Protein AF-V9IH17-F1 (afdb_monomer)

Secondary structure (DSSP, 8-state):
------------TTS--S-----HHHHHHS-HHHHHHHHHHTT--HHHHHHHHHHHHHHHHHHHHHHHHHHHHHHHHHHHHHHHHHHHHHHHHHHHHHHHHHHHHHH--

Sequence (109 aa):
MSMDGKRSIKMDPLSPGPCLDISDDELVTISVRDLNRQLKLRGLSREEIVRMKQRRRTLKNRGYAASCRIKRIEQKDELESEKTQEYRDMEAMQEDNNHMREEIESLAF

Foldseek 3Di:
DDDDDDDDDPDDPPDPPDDPPQDLVNLQPDDPVVLVVVCVVVVHDPVVSVVSVVSNVVSVVVVVVVVVVVVVVVVVVVVVVVVVVVVVVVVVVVVVVVVVVVVVVVVVD

Solvent-accessible surface area (backbone atoms only — not comparable to full-atom values): 6590 Å² total; per-residue (Å²): 142,86,83,82,82,83,77,81,80,81,76,60,98,81,57,85,62,84,86,68,93,66,50,74,69,53,53,60,67,53,52,73,68,56,49,54,50,52,47,54,75,70,66,55,52,74,67,55,52,51,51,52,52,49,53,31,50,54,53,46,50,52,51,50,54,51,52,53,52,49,53,52,49,52,54,50,52,51,53,52,50,51,53,53,49,53,53,52,53,50,52,51,52,51,51,53,50,50,52,54,49,54,52,54,58,65,72,74,112

Structure (mmCIF, N/CA/C/O backbone):
data_AF-V9IH17-F1
#
_entry.id   AF-V9IH17-F1
#
loop_
_atom_site.group_PDB
_atom_site.id
_atom_site.type_symbol
_atom_site.label_atom_id
_atom_site.label_alt_id
_atom_site.label_comp_id
_atom_site.label_asym_id
_atom_site.label_entity_id
_atom_site.label_seq_id
_atom_site.pdbx_PDB_ins_code
_atom_site.Cartn_x
_atom_site.Cartn_y
_atom_site.Cartn_z
_atom_site.occupancy
_atom_site.B_iso_or_equiv
_atom_site.auth_seq_id
_atom_site.auth_comp_id
_atom_site.auth_asym_id
_atom_site.auth_atom_id
_atom_site.pdbx_PDB_model_num
ATOM 1 N N . MET A 1 1 ? -43.576 7.462 52.117 1.00 37.66 1 MET A N 1
ATOM 2 C CA . MET A 1 1 ? -42.867 6.319 51.508 1.00 37.66 1 MET A CA 1
ATOM 3 C C . MET A 1 1 ? -42.526 6.717 50.085 1.00 37.66 1 MET A C 1
ATOM 5 O O . MET A 1 1 ? -43.418 6.742 49.252 1.00 37.66 1 MET A O 1
ATOM 9 N N . SER A 1 2 ? -41.281 7.111 49.841 1.00 42.84 2 SER A N 1
ATOM 10 C CA . SER A 1 2 ? -40.775 7.425 48.503 1.00 42.84 2 SER A CA 1
ATOM 11 C C . SER A 1 2 ? -39.661 6.439 48.207 1.00 42.84 2 SER A C 1
ATOM 13 O O . SER A 1 2 ? -38.810 6.274 49.072 1.00 42.84 2 SER A O 1
ATOM 15 N N . MET A 1 3 ? -39.681 5.800 47.039 1.00 39.78 3 MET A N 1
ATOM 16 C CA . MET A 1 3 ? -38.501 5.669 46.181 1.00 39.78 3 MET A CA 1
ATOM 17 C C . MET A 1 3 ? -38.937 5.291 44.762 1.00 39.78 3 MET A C 1
ATOM 19 O O . MET A 1 3 ? -39.667 4.326 44.540 1.00 39.78 3 MET A O 1
ATOM 23 N N . ASP A 1 4 ? -38.472 6.117 43.834 1.00 38.97 4 ASP A N 1
ATOM 24 C CA . ASP A 1 4 ? -38.742 6.174 42.409 1.00 38.97 4 ASP A CA 1
ATOM 25 C C . ASP A 1 4 ? -38.435 4.894 41.620 1.00 38.97 4 ASP A C 1
ATOM 27 O O . ASP A 1 4 ? -37.418 4.217 41.800 1.00 38.97 4 ASP A O 1
ATOM 31 N N . GLY A 1 5 ? -39.316 4.620 40.655 1.00 41.41 5 GLY A N 1
ATOM 32 C CA . GLY A 1 5 ? -39.141 3.600 39.632 1.00 41.41 5 GLY A CA 1
ATOM 33 C C . GLY A 1 5 ? -37.921 3.889 38.757 1.00 41.41 5 GLY A C 1
ATOM 34 O O . GLY A 1 5 ? -37.809 4.937 38.118 1.00 41.41 5 GLY A O 1
ATOM 35 N N . LYS A 1 6 ? -37.003 2.921 38.711 1.00 43.56 6 LYS A N 1
ATOM 36 C CA . LYS A 1 6 ? -35.816 2.921 37.850 1.00 43.56 6 LYS A CA 1
ATOM 37 C C . LYS A 1 6 ? -36.235 3.064 36.382 1.00 43.56 6 LYS A C 1
ATOM 39 O O . LYS A 1 6 ? -36.730 2.118 35.772 1.00 43.56 6 LYS A O 1
ATOM 44 N N . ARG A 1 7 ? -36.019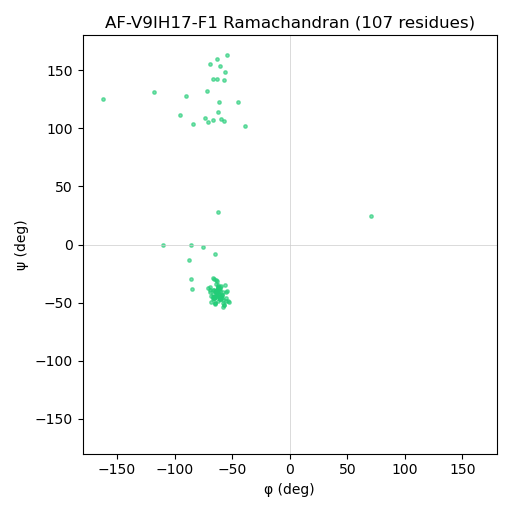 4.250 35.807 1.00 45.28 7 ARG A N 1
ATOM 45 C CA . ARG A 1 7 ? -36.134 4.500 34.364 1.00 45.28 7 ARG A CA 1
ATOM 46 C C . ARG A 1 7 ? -35.096 3.652 33.624 1.00 45.28 7 ARG A C 1
ATOM 48 O O . ARG A 1 7 ? -33.898 3.867 33.770 1.00 45.28 7 ARG A O 1
ATOM 55 N N . SER A 1 8 ? -35.569 2.697 32.826 1.00 45.81 8 SER A N 1
ATOM 56 C CA . SER A 1 8 ? -34.748 1.939 31.880 1.00 45.81 8 SER A CA 1
ATOM 57 C C . SER A 1 8 ? -34.253 2.885 30.786 1.00 45.81 8 SER A C 1
ATOM 59 O O . SER A 1 8 ? -35.035 3.312 29.936 1.00 45.81 8 SER A O 1
ATOM 61 N N . ILE A 1 9 ? -32.965 3.226 30.813 1.00 54.47 9 ILE A N 1
ATOM 62 C CA . ILE A 1 9 ? -32.339 4.056 29.783 1.00 54.47 9 ILE A CA 1
ATOM 63 C C . ILE A 1 9 ? -32.231 3.211 28.509 1.00 54.47 9 ILE A C 1
ATOM 65 O O . ILE A 1 9 ? -31.415 2.296 28.422 1.00 54.47 9 ILE A O 1
ATOM 69 N N . LYS A 1 10 ? -33.092 3.491 27.529 1.00 48.53 10 LYS A N 1
ATOM 70 C CA . LYS A 1 10 ? -32.954 2.967 26.168 1.00 48.53 10 LYS A CA 1
ATOM 71 C C . LYS A 1 10 ? -31.799 3.733 25.519 1.00 48.53 10 LYS A C 1
ATOM 73 O O . LYS A 1 10 ? -31.929 4.929 25.290 1.00 48.53 10 LYS A O 1
ATOM 78 N N . MET A 1 11 ? -30.660 3.076 25.311 1.00 52.88 11 MET A N 1
ATOM 79 C CA . MET A 1 11 ? -29.496 3.681 24.657 1.00 52.88 11 MET A CA 1
ATOM 80 C C . MET A 1 11 ? -29.575 3.451 23.145 1.00 52.88 11 MET A C 1
ATOM 82 O O . MET A 1 11 ? -29.735 2.311 22.706 1.00 52.88 11 MET A O 1
ATOM 86 N N . ASP A 1 12 ? -29.447 4.525 22.366 1.00 45.75 12 ASP A N 1
ATOM 87 C CA . ASP A 1 12 ? -29.393 4.471 20.905 1.00 45.75 12 ASP A CA 1
ATOM 88 C C . ASP A 1 12 ? -28.159 3.696 20.406 1.00 45.75 12 ASP A C 1
ATOM 90 O O . ASP A 1 12 ? -27.066 3.849 20.962 1.00 45.75 12 ASP A O 1
ATOM 94 N N . PRO A 1 13 ? -28.278 2.912 19.317 1.00 57.41 13 PRO A N 1
ATOM 95 C CA . PRO A 1 13 ? -27.193 2.078 18.789 1.00 57.41 13 PRO A CA 1
ATOM 96 C C . PRO A 1 13 ? -25.981 2.862 18.251 1.00 57.41 13 PRO A C 1
ATOM 98 O O . PRO A 1 13 ? -24.957 2.249 17.951 1.00 57.41 13 PRO A O 1
ATOM 101 N N . LEU A 1 14 ? -26.076 4.193 18.143 1.00 51.41 14 LEU A N 1
ATOM 102 C CA . LEU A 1 14 ? -24.989 5.086 17.720 1.00 51.41 14 LEU A CA 1
ATOM 103 C C . LEU A 1 14 ? -24.444 5.983 18.843 1.00 51.41 14 LEU A C 1
ATOM 105 O O . LEU A 1 14 ? -23.519 6.755 18.596 1.00 51.41 14 LEU A O 1
ATOM 109 N N . SER A 1 15 ? -24.979 5.898 20.064 1.00 45.31 15 SER A N 1
ATOM 110 C CA . SER A 1 15 ? -24.454 6.703 21.167 1.00 45.31 15 SER A CA 1
ATOM 111 C C . SER A 1 15 ? -23.086 6.157 21.600 1.00 45.31 15 SER A C 1
ATOM 113 O O . SER A 1 15 ? -22.960 4.936 21.775 1.00 45.31 15 SER A O 1
ATOM 115 N N . PRO A 1 16 ? -22.046 6.999 21.776 1.00 50.72 16 PRO A N 1
ATOM 116 C CA . PRO A 1 16 ? -20.790 6.554 22.357 1.00 50.72 16 PRO A CA 1
ATOM 117 C C . PRO A 1 16 ? -21.104 6.033 23.759 1.00 50.72 16 PRO A C 1
ATOM 119 O O . PRO A 1 16 ? -21.462 6.793 24.657 1.00 50.72 16 PRO A O 1
ATOM 122 N N . GLY A 1 17 ? -21.035 4.711 23.932 1.00 51.44 17 GLY A N 1
ATOM 123 C CA . GLY A 1 17 ? -21.106 4.090 25.251 1.00 51.44 17 GLY A CA 1
ATOM 124 C C . GLY A 1 17 ? -20.041 4.684 26.184 1.00 51.44 17 GLY A C 1
ATOM 125 O O . GLY A 1 17 ? -19.104 5.320 25.693 1.00 51.44 17 GLY A O 1
ATOM 126 N N . PRO A 1 18 ? -20.179 4.487 27.510 1.00 50.56 18 PRO A N 1
ATOM 127 C CA . PRO A 1 18 ? -19.351 5.143 28.520 1.00 50.56 18 PRO A CA 1
ATOM 128 C C . PRO A 1 18 ? -17.879 5.102 28.110 1.00 50.56 18 PRO A C 1
ATOM 130 O O . PRO A 1 18 ? -17.353 4.035 27.794 1.00 50.56 18 PRO A O 1
ATOM 133 N N . CYS A 1 19 ? -17.292 6.299 28.028 1.00 49.50 19 CYS A N 1
ATOM 134 C CA . CYS A 1 19 ? -15.994 6.609 27.442 1.00 49.50 19 CYS A CA 1
ATOM 135 C C . CYS A 1 19 ? -14.952 5.526 27.758 1.00 49.50 19 CYS A C 1
ATOM 137 O O . CYS A 1 19 ? -14.416 5.444 28.862 1.00 49.50 19 CYS A O 1
ATOM 139 N N . LEU A 1 20 ? -14.688 4.658 26.782 1.00 59.53 20 LEU A N 1
ATOM 140 C CA . LEU A 1 20 ? -13.544 3.762 26.815 1.00 59.53 20 LEU A CA 1
ATOM 141 C C . LEU A 1 20 ? -12.359 4.558 26.279 1.00 59.53 20 LEU A C 1
ATOM 143 O O . LEU A 1 20 ? -12.249 4.726 25.068 1.00 59.53 20 LEU A O 1
ATOM 147 N N . ASP A 1 21 ? -11.483 5.003 27.180 1.00 70.31 21 ASP A N 1
ATOM 148 C CA . ASP A 1 21 ? -10.235 5.755 26.929 1.00 70.31 21 ASP A CA 1
ATOM 149 C C . ASP A 1 21 ? -9.177 4.993 26.093 1.00 70.31 21 ASP A C 1
ATOM 151 O O . ASP A 1 21 ? -7.979 5.186 26.252 1.00 70.31 21 ASP A O 1
ATOM 155 N N . ILE A 1 22 ? -9.584 4.074 25.213 1.00 84.25 22 ILE A N 1
ATOM 156 C CA . ILE A 1 22 ? -8.692 3.483 24.212 1.00 84.25 22 ILE A CA 1
ATOM 157 C C . ILE A 1 22 ? -8.876 4.278 22.919 1.00 84.25 22 ILE A C 1
ATOM 159 O O . ILE A 1 22 ? -9.939 4.222 22.279 1.00 84.25 22 ILE A O 1
ATOM 163 N N . SER A 1 23 ? -7.826 5.011 22.550 1.00 91.31 23 SER A N 1
ATOM 164 C CA . SER A 1 23 ? -7.745 5.740 21.281 1.00 91.31 23 SER A CA 1
ATOM 165 C C . SER A 1 23 ? -7.853 4.781 20.090 1.00 91.31 23 SER A C 1
ATOM 167 O O . SER A 1 23 ? -7.495 3.607 20.193 1.00 91.31 23 SER A O 1
ATOM 169 N N . ASP A 1 24 ? -8.322 5.275 18.941 1.00 93.12 24 ASP A N 1
ATOM 170 C CA . ASP A 1 24 ? -8.324 4.501 17.693 1.00 93.12 24 ASP A CA 1
ATOM 171 C C . ASP A 1 24 ? -6.914 3.980 17.356 1.00 93.12 24 ASP A C 1
ATOM 173 O O . ASP A 1 24 ? -6.773 2.815 16.974 1.00 93.12 24 ASP A O 1
ATOM 177 N N . ASP A 1 25 ? -5.879 4.799 17.575 1.00 92.69 25 ASP A N 1
ATOM 178 C CA . ASP A 1 25 ? -4.480 4.447 17.301 1.00 92.69 25 ASP A CA 1
ATOM 179 C C . ASP A 1 25 ? -3.983 3.319 18.207 1.00 92.69 25 ASP A C 1
ATOM 181 O O . ASP A 1 25 ? -3.409 2.327 17.745 1.00 92.69 25 ASP A O 1
ATOM 185 N N . GLU A 1 26 ? -4.264 3.409 19.505 1.00 93.75 26 GLU A N 1
ATOM 186 C CA . GLU A 1 26 ? -3.949 2.339 20.453 1.00 93.75 26 GLU A CA 1
ATOM 187 C C . GLU A 1 26 ? -4.720 1.061 20.089 1.00 93.75 26 GLU A C 1
ATOM 189 O O . GLU A 1 26 ? -4.173 -0.045 20.076 1.00 93.75 26 GLU A O 1
ATOM 194 N N . LEU A 1 27 ? -5.990 1.207 19.702 1.00 93.88 27 LEU A N 1
ATOM 195 C CA . LEU A 1 27 ? -6.866 0.091 19.379 1.00 93.88 27 LEU A CA 1
ATOM 196 C C . LEU A 1 27 ? -6.422 -0.677 18.131 1.00 93.88 27 LEU A C 1
ATOM 198 O O . LEU A 1 27 ? -6.689 -1.880 18.055 1.00 93.88 27 LEU A O 1
ATOM 202 N N . VAL A 1 28 ? -5.764 -0.045 17.156 1.00 95.62 28 VAL A N 1
ATOM 203 C CA . VAL A 1 28 ? -5.221 -0.744 15.977 1.00 95.62 28 VAL A CA 1
ATOM 204 C C . VAL A 1 28 ? -3.828 -1.327 16.211 1.00 95.62 28 VAL A C 1
ATOM 206 O O . VAL A 1 28 ? -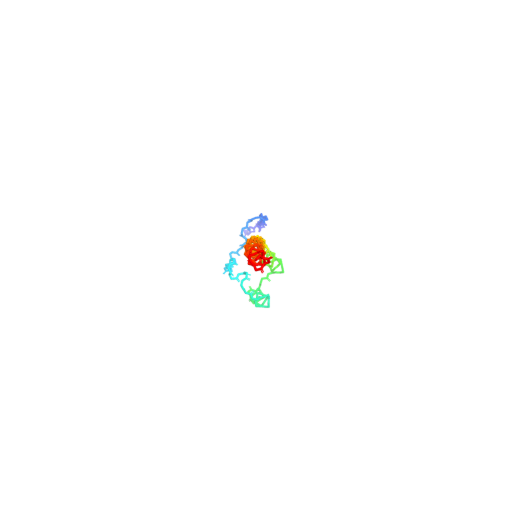3.524 -2.379 15.633 1.00 95.62 28 VAL A O 1
ATOM 209 N N . THR A 1 29 ? -3.023 -0.702 17.076 1.00 95.19 29 THR A N 1
ATOM 210 C CA . THR A 1 29 ? -1.620 -1.072 17.338 1.00 95.19 29 THR A CA 1
ATOM 211 C C . THR A 1 29 ? -1.466 -2.183 18.373 1.00 95.19 29 THR A C 1
ATOM 213 O O . THR A 1 29 ? -0.658 -3.088 18.169 1.00 95.19 29 THR A O 1
ATOM 216 N N . ILE A 1 30 ? -2.277 -2.194 19.438 1.00 93.88 30 ILE A N 1
ATOM 217 C CA . ILE A 1 30 ? -2.192 -3.204 20.504 1.00 93.88 30 ILE A CA 1
ATOM 218 C C . ILE A 1 30 ? -2.330 -4.633 19.949 1.00 93.88 30 ILE A C 1
ATOM 220 O O . ILE A 1 30 ? -3.044 -4.876 18.969 1.00 93.88 30 ILE A O 1
ATOM 224 N N . SER A 1 31 ? -1.692 -5.633 20.555 1.00 94.31 31 SER A N 1
ATOM 225 C CA . SER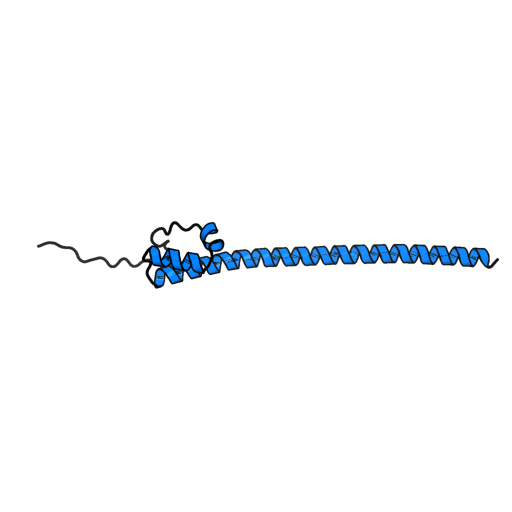 A 1 31 ? -1.908 -7.025 20.146 1.00 94.31 31 SER A CA 1
ATOM 226 C C . SER A 1 31 ? -3.325 -7.495 20.517 1.00 94.31 31 SER A C 1
ATOM 228 O O . SER A 1 31 ? -3.957 -6.988 21.443 1.00 94.31 31 SER A O 1
ATOM 230 N N . VAL A 1 32 ? -3.862 -8.501 19.816 1.00 91.12 32 VAL A N 1
ATOM 231 C CA . VAL A 1 32 ? -5.178 -9.070 20.182 1.00 91.12 32 VAL A CA 1
ATOM 232 C C . VAL A 1 32 ? -5.127 -9.729 21.566 1.00 91.12 32 VAL A C 1
ATOM 234 O O . VAL A 1 32 ? -6.127 -9.731 22.285 1.00 91.12 32 VAL A O 1
ATOM 237 N N . ARG A 1 33 ? -3.969 -10.272 21.961 1.00 93.69 33 ARG A N 1
ATOM 238 C CA . ARG A 1 33 ? -3.759 -10.866 23.286 1.00 93.69 33 ARG A CA 1
ATOM 239 C C . ARG A 1 33 ? -3.867 -9.802 24.376 1.00 93.69 33 ARG A C 1
ATOM 241 O O . ARG A 1 33 ? -4.654 -9.973 25.306 1.00 93.69 33 ARG A O 1
ATOM 248 N N . ASP A 1 34 ? -3.148 -8.697 24.214 1.00 93.31 34 ASP A N 1
ATOM 249 C CA . ASP A 1 34 ? -3.099 -7.622 25.208 1.00 93.31 34 ASP A CA 1
ATOM 250 C C . ASP A 1 34 ? -4.413 -6.853 25.263 1.00 93.31 34 ASP A C 1
ATOM 252 O O . ASP A 1 34 ? -4.901 -6.572 26.355 1.00 93.31 34 ASP A O 1
ATOM 256 N N . LEU A 1 35 ? -5.064 -6.641 24.114 1.00 91.56 35 LEU A N 1
ATOM 257 C CA . LEU A 1 35 ? -6.419 -6.098 24.063 1.00 91.56 35 LEU A CA 1
ATOM 258 C C . LEU A 1 35 ? -7.386 -6.964 24.875 1.00 91.56 35 LEU A C 1
ATOM 260 O O . LEU A 1 35 ? -8.085 -6.463 25.746 1.00 91.56 35 LEU A O 1
ATOM 264 N N . ASN A 1 36 ? -7.414 -8.280 24.638 1.00 91.69 36 ASN A N 1
ATOM 265 C CA . ASN A 1 36 ? -8.288 -9.174 25.402 1.00 91.69 36 ASN A CA 1
ATOM 266 C C . ASN A 1 36 ? -7.970 -9.149 26.906 1.00 91.69 36 ASN A C 1
ATOM 268 O O . ASN A 1 36 ? -8.897 -9.215 27.713 1.00 91.69 36 ASN A O 1
ATOM 272 N N . ARG A 1 37 ? -6.690 -9.060 27.291 1.00 92.56 37 ARG A N 1
ATOM 273 C CA . ARG A 1 37 ? -6.272 -8.959 28.697 1.00 92.56 37 ARG A CA 1
ATOM 274 C C . ARG A 1 37 ? -6.759 -7.655 29.329 1.00 92.56 37 ARG A C 1
ATOM 276 O O . ARG A 1 37 ? -7.394 -7.709 30.376 1.00 92.56 37 ARG A O 1
ATOM 283 N N . GLN A 1 38 ? -6.512 -6.511 28.691 1.00 90.62 38 GLN A N 1
ATOM 284 C CA . GLN A 1 38 ? -6.950 -5.205 29.187 1.00 90.62 38 GLN A CA 1
ATOM 285 C C . GLN A 1 38 ? -8.474 -5.129 29.319 1.00 90.62 38 GLN A C 1
ATOM 287 O O . GLN A 1 38 ? -8.971 -4.699 30.356 1.00 90.62 38 GLN A O 1
ATOM 292 N N . LEU A 1 39 ? -9.219 -5.596 28.310 1.00 90.56 39 LEU A N 1
ATOM 293 C CA . LEU A 1 39 ? -10.681 -5.547 28.341 1.00 90.56 39 LEU A CA 1
ATOM 294 C C . LEU A 1 39 ? -11.264 -6.389 29.491 1.00 90.56 39 LEU A C 1
ATOM 296 O O . LEU A 1 39 ? -12.211 -5.961 30.145 1.00 90.56 39 LEU A O 1
ATOM 300 N N . LYS A 1 40 ? -10.672 -7.560 29.772 1.00 88.62 40 LYS A N 1
ATOM 301 C CA . LYS A 1 40 ? -11.059 -8.407 30.913 1.00 88.62 40 LYS A CA 1
ATOM 302 C C . LYS A 1 40 ? -10.702 -7.773 32.257 1.00 88.62 40 LYS A C 1
ATOM 304 O O . LYS A 1 40 ? -11.528 -7.792 33.159 1.00 88.62 40 LYS A O 1
ATOM 309 N N . LEU A 1 41 ? -9.496 -7.212 32.391 1.00 89.50 41 LEU A N 1
ATOM 310 C CA . LEU A 1 41 ? -9.045 -6.562 33.630 1.00 89.50 41 LEU A CA 1
ATOM 311 C C . LEU A 1 41 ? -9.891 -5.338 33.992 1.00 89.50 41 LEU A C 1
ATOM 313 O O . LEU A 1 41 ? -10.098 -5.072 35.169 1.00 89.50 41 LEU A O 1
ATOM 317 N N . ARG A 1 42 ? -10.416 -4.625 32.990 1.00 87.62 42 ARG A N 1
ATOM 318 C CA . ARG A 1 42 ? -11.355 -3.510 33.185 1.00 87.62 42 ARG A CA 1
ATOM 319 C C . ARG A 1 42 ? -12.779 -3.959 33.549 1.00 87.62 42 ARG A C 1
ATOM 321 O O . ARG A 1 42 ? -13.629 -3.107 33.764 1.00 87.62 42 ARG A O 1
ATOM 328 N N . GLY A 1 43 ? -13.052 -5.265 33.607 1.00 88.06 43 GLY A N 1
ATOM 329 C CA . GLY A 1 43 ? -14.360 -5.797 33.999 1.00 88.06 43 GLY A CA 1
ATOM 330 C C . GLY A 1 43 ? -15.471 -5.569 32.971 1.00 88.06 43 GLY A C 1
ATOM 331 O O . GLY A 1 43 ? -16.640 -5.537 33.344 1.00 88.06 43 GLY A O 1
ATOM 332 N N . LEU A 1 44 ? -15.125 -5.400 31.690 1.00 87.69 44 LEU A N 1
ATOM 333 C CA . LEU A 1 44 ? -16.110 -5.138 30.639 1.00 87.69 44 LEU A CA 1
ATOM 334 C C . LEU A 1 44 ? -17.034 -6.334 30.416 1.00 87.69 44 LEU A C 1
ATOM 336 O O . LEU A 1 44 ? -16.605 -7.493 30.410 1.00 87.69 44 LEU A O 1
ATOM 340 N N . SER A 1 45 ? -18.302 -6.035 30.151 1.00 90.56 45 SER A N 1
ATOM 341 C CA . SER A 1 45 ? -19.289 -7.035 29.763 1.00 90.56 45 SER A CA 1
ATOM 342 C C . SER A 1 45 ? -18.925 -7.693 28.429 1.00 90.56 45 SER A C 1
ATOM 344 O O . SER A 1 45 ? -18.182 -7.159 27.595 1.00 90.56 45 SER A O 1
ATOM 346 N N . ARG A 1 46 ? -19.499 -8.874 28.180 1.00 90.00 46 ARG A N 1
ATOM 347 C CA . ARG A 1 46 ? -19.306 -9.598 26.917 1.00 90.00 46 ARG A CA 1
ATOM 348 C C . ARG A 1 46 ? -19.686 -8.741 25.703 1.00 90.00 46 ARG A C 1
ATOM 350 O O . ARG A 1 46 ? -18.976 -8.770 24.699 1.00 90.00 46 ARG A O 1
ATOM 357 N N . GLU A 1 47 ? -20.771 -7.981 25.799 1.00 90.94 47 GLU A N 1
ATOM 358 C CA . GLU A 1 47 ? -21.261 -7.104 24.732 1.00 90.94 47 GLU A CA 1
ATOM 359 C C . GLU A 1 47 ? -20.293 -5.950 24.450 1.00 90.94 47 GLU A C 1
ATOM 361 O O . GLU A 1 47 ? -19.976 -5.674 23.293 1.00 90.94 47 GLU A O 1
ATOM 366 N N . GLU A 1 48 ? -19.740 -5.322 25.488 1.00 89.38 48 GLU A N 1
ATOM 367 C CA . GLU A 1 48 ? -18.732 -4.266 25.344 1.00 89.38 48 GLU A CA 1
ATOM 368 C C . GLU A 1 48 ? -17.443 -4.777 24.703 1.00 89.38 48 GLU A C 1
ATOM 370 O O . GLU A 1 48 ? -16.900 -4.135 23.800 1.00 89.38 48 GLU A O 1
ATOM 375 N N . ILE A 1 49 ? -16.988 -5.968 25.099 1.00 90.25 49 ILE A N 1
ATOM 376 C CA . ILE A 1 49 ? -15.824 -6.621 24.491 1.00 90.25 49 ILE A CA 1
ATOM 377 C C . ILE A 1 49 ? -16.060 -6.860 22.995 1.00 90.25 49 ILE A C 1
ATOM 379 O O . ILE A 1 49 ? -15.167 -6.616 22.179 1.00 90.25 49 ILE A O 1
ATOM 383 N N . VAL A 1 50 ? -17.250 -7.335 22.618 1.00 91.88 50 VAL A N 1
ATOM 384 C CA . VAL A 1 50 ? -17.613 -7.552 21.211 1.00 91.88 50 VAL A CA 1
ATOM 385 C C . VAL A 1 50 ? -17.633 -6.228 20.445 1.00 91.88 50 VAL A C 1
ATOM 387 O O . VAL A 1 50 ? -17.028 -6.154 19.374 1.00 91.88 50 VAL A O 1
ATOM 390 N N . ARG A 1 51 ? -18.228 -5.164 21.004 1.00 92.19 51 ARG A N 1
ATOM 391 C CA . ARG A 1 51 ? -18.218 -3.823 20.388 1.00 92.19 51 ARG A CA 1
ATOM 392 C C . ARG A 1 51 ? -16.798 -3.302 20.167 1.00 92.19 51 ARG A C 1
ATOM 394 O O . ARG A 1 51 ? -16.493 -2.829 19.074 1.00 92.19 51 ARG A O 1
ATOM 401 N N . MET A 1 52 ? -15.901 -3.463 21.141 1.00 92.25 52 MET A N 1
ATOM 402 C CA . MET A 1 52 ? -14.499 -3.041 21.008 1.00 92.25 52 MET A CA 1
ATOM 403 C C . MET A 1 52 ? -13.740 -3.830 19.942 1.00 92.25 52 MET A C 1
ATOM 405 O O . MET A 1 52 ? -12.991 -3.255 19.148 1.00 92.25 52 MET A O 1
ATOM 409 N N . LYS A 1 53 ? -13.968 -5.144 19.859 1.00 92.94 53 LYS A N 1
ATOM 410 C CA . LYS A 1 53 ? -13.401 -5.975 18.787 1.00 92.94 53 LYS A CA 1
ATOM 411 C C . LYS A 1 53 ? -13.926 -5.570 17.414 1.00 92.94 53 LYS A C 1
ATOM 413 O O . LYS A 1 53 ? -13.148 -5.530 16.462 1.00 92.94 53 LYS A O 1
ATOM 418 N N . GLN A 1 54 ? -15.212 -5.240 17.315 1.00 95.00 54 GLN A N 1
ATOM 419 C CA . GLN A 1 54 ? -15.807 -4.778 16.068 1.00 95.00 54 GLN A CA 1
ATOM 420 C C . GLN A 1 54 ? -15.242 -3.414 15.653 1.00 95.00 54 GLN A C 1
ATOM 422 O O . GLN A 1 54 ? -14.825 -3.270 14.505 1.00 95.00 54 GLN A O 1
ATOM 427 N N . ARG A 1 55 ? -15.124 -2.453 16.581 1.00 94.81 55 ARG A N 1
ATOM 428 C CA . ARG A 1 55 ? -14.470 -1.154 16.330 1.00 94.81 55 ARG A CA 1
ATOM 429 C C . ARG A 1 55 ? -13.043 -1.349 15.815 1.00 94.81 55 ARG A C 1
ATOM 431 O O . ARG A 1 55 ? -12.705 -0.827 14.756 1.00 94.81 55 ARG A O 1
ATOM 438 N N . ARG A 1 56 ? -12.239 -2.191 16.479 1.00 96.00 56 ARG A N 1
ATOM 439 C CA . ARG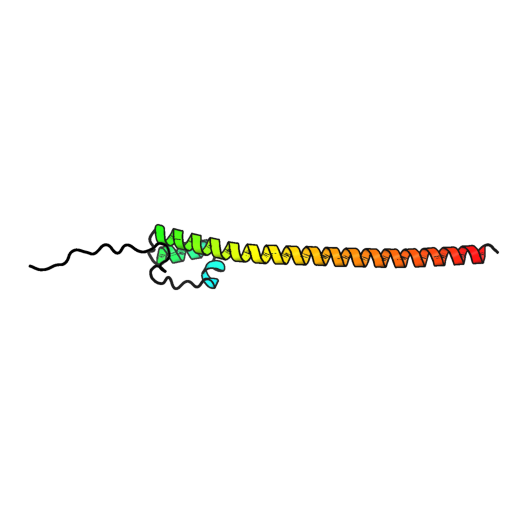 A 1 56 ? -10.888 -2.552 16.013 1.00 96.00 56 ARG A CA 1
ATOM 440 C C . ARG A 1 56 ? -10.894 -3.122 14.596 1.00 96.00 56 ARG A C 1
ATOM 442 O O . ARG A 1 56 ? -10.050 -2.745 13.788 1.00 96.00 56 ARG A O 1
ATOM 449 N N . ARG A 1 57 ? -11.811 -4.047 14.293 1.00 97.19 57 ARG A N 1
ATOM 450 C CA . ARG A 1 57 ? -11.917 -4.666 12.963 1.00 97.19 57 ARG A CA 1
ATOM 451 C C . ARG A 1 57 ? -12.210 -3.621 11.891 1.00 97.19 57 ARG A C 1
ATOM 453 O O . ARG A 1 57 ? -11.543 -3.619 10.862 1.00 97.19 57 ARG A O 1
ATOM 460 N N . THR A 1 58 ? -13.153 -2.718 12.146 1.00 97.44 58 THR A N 1
ATOM 461 C CA . THR A 1 58 ? -13.491 -1.621 11.231 1.00 97.44 58 THR A CA 1
ATOM 462 C C . THR A 1 58 ? -12.288 -0.713 10.973 1.00 97.44 58 THR A C 1
ATOM 464 O O . THR A 1 58 ? -11.993 -0.406 9.819 1.00 97.44 58 THR A O 1
ATOM 467 N N . LEU A 1 59 ? -11.547 -0.335 12.020 1.00 96.81 59 LEU A N 1
ATOM 468 C CA . LEU A 1 59 ? -10.356 0.508 11.886 1.00 96.81 59 LEU A CA 1
ATOM 469 C C . LEU A 1 59 ? -9.231 -0.191 11.112 1.00 96.81 59 LEU A C 1
ATOM 471 O O . LEU A 1 59 ? -8.665 0.392 10.190 1.00 96.81 59 LEU A O 1
ATOM 475 N N . LYS A 1 60 ? -8.947 -1.465 11.413 1.00 97.06 60 LYS A N 1
ATOM 476 C CA . LYS A 1 60 ? -7.953 -2.237 10.652 1.00 97.06 60 LYS A CA 1
ATOM 477 C C . LYS A 1 60 ? -8.345 -2.384 9.186 1.00 97.06 60 LYS A C 1
ATOM 479 O O . LYS A 1 60 ? -7.504 -2.181 8.320 1.00 97.06 60 LYS A O 1
ATOM 484 N N . ASN A 1 61 ? -9.616 -2.662 8.900 1.00 97.62 61 ASN A N 1
ATOM 485 C CA . ASN A 1 61 ? -10.115 -2.746 7.528 1.00 97.62 61 ASN A CA 1
ATOM 486 C C . ASN A 1 61 ? -9.978 -1.421 6.774 1.00 97.62 61 ASN A C 1
ATOM 488 O O . ASN A 1 61 ? -9.654 -1.433 5.589 1.00 97.62 61 ASN A O 1
ATOM 492 N N . ARG A 1 62 ? -10.167 -0.283 7.452 1.00 97.62 62 ARG A N 1
ATOM 493 C CA . ARG A 1 62 ? -9.886 1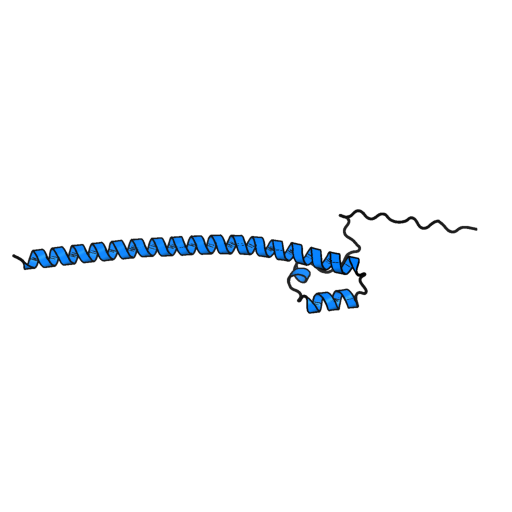.035 6.873 1.00 97.62 62 ARG A CA 1
ATOM 494 C C . ARG A 1 62 ? -8.410 1.160 6.483 1.00 97.62 62 ARG A C 1
ATOM 496 O O . ARG A 1 62 ? -8.124 1.558 5.357 1.00 97.62 62 ARG A O 1
ATOM 503 N N . GLY A 1 63 ? -7.498 0.760 7.372 1.00 97.00 63 GLY A N 1
ATOM 504 C CA . GLY A 1 63 ? -6.061 0.714 7.083 1.00 97.00 63 GLY A CA 1
ATOM 505 C C . GLY A 1 63 ? -5.733 -0.201 5.901 1.00 97.00 63 GLY A C 1
ATOM 506 O O . GLY A 1 63 ? -5.049 0.214 4.972 1.00 97.00 63 GLY A O 1
ATOM 507 N N . TYR A 1 64 ? -6.305 -1.406 5.865 1.00 98.06 64 TYR A N 1
ATOM 508 C CA . TYR A 1 64 ? -6.108 -2.346 4.760 1.00 98.06 64 TYR A CA 1
ATOM 509 C C . TY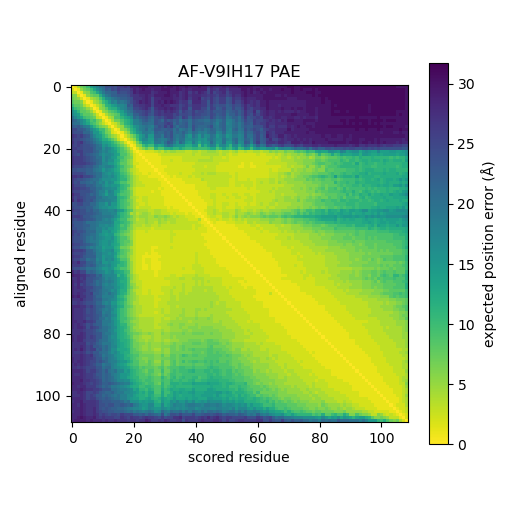R A 1 64 ? -6.616 -1.807 3.420 1.00 98.06 64 TYR A C 1
ATOM 511 O O . TYR A 1 64 ? -5.960 -2.017 2.404 1.00 98.06 64 TYR A O 1
ATOM 519 N N . ALA A 1 65 ? -7.735 -1.079 3.397 1.00 98.31 65 ALA A N 1
ATOM 520 C CA . ALA A 1 65 ? -8.223 -0.437 2.179 1.00 98.31 65 ALA A CA 1
ATOM 521 C C . ALA A 1 65 ? -7.251 0.640 1.667 1.00 98.31 65 ALA A C 1
ATOM 523 O O . ALA A 1 65 ? -7.020 0.726 0.462 1.00 98.31 65 ALA A O 1
ATOM 524 N N . ALA A 1 66 ? -6.656 1.431 2.567 1.00 97.81 66 ALA A N 1
ATOM 525 C CA . ALA A 1 66 ? -5.630 2.405 2.205 1.00 97.81 66 ALA A CA 1
ATOM 526 C C . ALA A 1 66 ? -4.367 1.713 1.667 1.00 97.81 66 ALA A C 1
ATOM 528 O O . ALA A 1 66 ? -3.942 2.013 0.554 1.00 97.81 66 ALA A O 1
ATOM 529 N N . SER A 1 67 ? -3.833 0.719 2.386 1.00 98.31 67 SER A N 1
ATOM 530 C CA . SER A 1 67 ? -2.668 -0.055 1.938 1.00 98.31 67 SER A CA 1
ATOM 531 C C . SER A 1 67 ? -2.914 -0.779 0.613 1.00 98.31 67 SER A C 1
ATOM 533 O O . SER A 1 67 ? -2.010 -0.876 -0.204 1.00 98.31 67 SER A O 1
ATOM 535 N N . CYS A 1 68 ? -4.132 -1.270 0.369 1.00 98.56 68 CYS A N 1
ATOM 536 C CA . CYS A 1 68 ? -4.497 -1.894 -0.903 1.00 98.56 68 CYS A CA 1
ATOM 537 C C . CYS A 1 68 ? -4.436 -0.900 -2.070 1.00 98.56 68 CYS A C 1
ATOM 539 O O . CYS A 1 68 ? -3.968 -1.255 -3.149 1.00 98.56 68 CYS A O 1
ATOM 541 N N . ARG A 1 69 ? -4.882 0.345 -1.862 1.00 98.62 69 ARG A N 1
ATOM 542 C CA . ARG A 1 69 ? -4.785 1.402 -2.879 1.00 98.62 69 ARG A CA 1
ATOM 543 C C . ARG A 1 69 ? -3.331 1.769 -3.158 1.00 98.62 69 ARG A C 1
ATOM 545 O O . ARG A 1 69 ? -2.966 1.820 -4.322 1.00 98.62 69 ARG A O 1
ATOM 552 N N . ILE A 1 70 ? -2.530 1.958 -2.107 1.00 98.50 70 ILE A N 1
ATOM 553 C CA . ILE A 1 70 ? -1.101 2.287 -2.218 1.00 98.50 70 ILE A CA 1
ATOM 554 C C . ILE A 1 70 ? -0.370 1.203 -3.011 1.00 98.50 70 ILE A C 1
ATOM 556 O O . ILE A 1 70 ? 0.171 1.506 -4.064 1.00 98.50 70 ILE A O 1
ATOM 560 N N . LYS A 1 71 ? -0.492 -0.068 -2.605 1.00 98.69 71 LYS A N 1
ATOM 561 C CA . LYS A 1 71 ? 0.149 -1.193 -3.304 1.00 98.69 71 LYS A CA 1
ATOM 562 C C . LYS A 1 71 ? -0.226 -1.291 -4.780 1.00 98.69 71 LYS A C 1
ATOM 564 O O . LYS A 1 71 ? 0.585 -1.703 -5.593 1.00 98.69 71 LYS A O 1
ATOM 569 N N . ARG A 1 72 ? -1.469 -0.951 -5.132 1.00 98.69 72 ARG A N 1
ATOM 570 C CA . ARG A 1 72 ? -1.914 -0.962 -6.531 1.00 98.69 72 ARG A CA 1
ATOM 571 C C . ARG A 1 72 ? -1.255 0.148 -7.346 1.00 98.69 72 ARG A C 1
ATOM 573 O O . ARG A 1 72 ? -0.968 -0.069 -8.515 1.00 98.69 72 ARG A O 1
ATOM 580 N N . ILE A 1 73 ? -1.093 1.327 -6.751 1.00 98.62 73 ILE A N 1
ATOM 581 C CA . ILE A 1 73 ? -0.427 2.461 -7.395 1.00 98.62 73 ILE A CA 1
ATOM 582 C C . ILE A 1 73 ? 1.058 2.136 -7.551 1.00 98.62 73 ILE A C 1
ATOM 584 O O . ILE A 1 73 ? 1.544 2.169 -8.669 1.00 98.62 73 ILE A O 1
ATOM 588 N N . GLU A 1 74 ? 1.719 1.685 -6.483 1.00 98.62 74 GLU A N 1
ATOM 589 C CA . GLU A 1 74 ? 3.124 1.250 -6.516 1.00 98.62 74 GLU A CA 1
ATOM 590 C C . GLU A 1 74 ? 3.360 0.191 -7.602 1.00 98.62 74 GLU A C 1
ATOM 592 O O . GLU A 1 74 ? 4.224 0.372 -8.449 1.00 98.62 74 GLU A O 1
ATOM 597 N N . GLN A 1 75 ? 2.525 -0.852 -7.666 1.00 98.62 75 GLN A N 1
ATOM 598 C CA . GLN A 1 75 ? 2.643 -1.886 -8.700 1.00 98.62 75 GLN A CA 1
ATOM 599 C C . GLN A 1 75 ? 2.450 -1.336 -10.123 1.00 98.62 75 GLN A C 1
ATOM 601 O O . GLN A 1 75 ? 3.083 -1.803 -11.065 1.00 98.62 75 GLN A O 1
ATOM 606 N N . LYS A 1 76 ? 1.546 -0.369 -10.310 1.00 98.69 76 LYS A N 1
ATOM 607 C CA . LYS A 1 76 ? 1.346 0.277 -11.612 1.00 98.69 76 LYS A CA 1
ATOM 608 C C . LYS A 1 76 ? 2.584 1.081 -12.009 1.00 98.69 76 LYS A C 1
ATOM 610 O O . LYS A 1 76 ? 3.012 0.986 -13.153 1.00 98.69 76 LYS A O 1
ATOM 615 N N . ASP A 1 77 ? 3.132 1.844 -11.072 1.00 98.75 77 ASP A N 1
ATOM 616 C CA . ASP A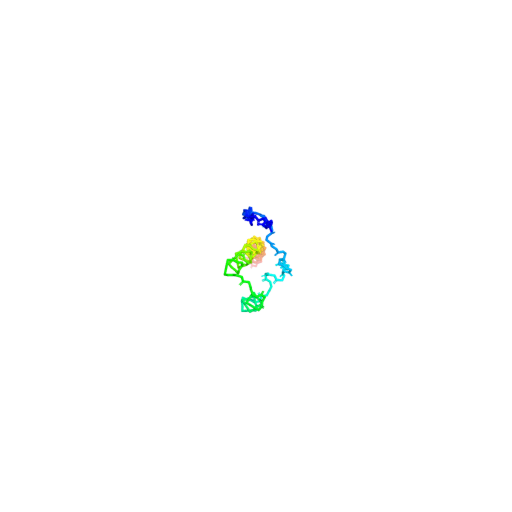 1 77 ? 4.292 2.703 -11.297 1.00 98.75 77 ASP A CA 1
ATOM 617 C C . ASP A 1 77 ? 5.551 1.863 -11.580 1.00 98.75 77 ASP A C 1
ATOM 619 O O . ASP A 1 77 ? 6.315 2.186 -12.489 1.00 98.75 77 ASP A O 1
ATOM 623 N N . GLU A 1 78 ? 5.725 0.737 -10.877 1.00 98.69 78 GLU A N 1
ATOM 624 C CA . GLU A 1 78 ? 6.773 -0.258 -11.151 1.00 98.69 78 GLU A CA 1
ATOM 625 C C . GLU A 1 78 ? 6.681 -0.778 -12.593 1.00 98.69 78 GLU A C 1
ATOM 627 O O . GLU A 1 78 ? 7.651 -0.680 -13.343 1.00 98.69 78 GLU A O 1
ATOM 632 N N . LEU A 1 79 ? 5.498 -1.233 -13.024 1.00 98.69 79 LEU A N 1
ATOM 633 C CA . LEU A 1 79 ? 5.281 -1.722 -14.391 1.00 98.69 79 LEU A CA 1
ATOM 634 C C . LEU A 1 79 ? 5.500 -0.635 -15.457 1.00 98.69 79 LEU A C 1
ATOM 636 O O . LEU A 1 79 ? 5.977 -0.924 -16.554 1.00 98.69 79 LEU A O 1
ATOM 640 N N . GLU A 1 80 ? 5.151 0.621 -15.171 1.00 98.69 80 GLU A N 1
ATOM 641 C CA . GLU A 1 80 ? 5.403 1.742 -16.087 1.00 98.69 80 GLU A CA 1
ATOM 642 C C . GLU A 1 80 ? 6.901 2.061 -16.203 1.00 98.69 80 GLU A C 1
ATOM 644 O O . GLU A 1 80 ? 7.382 2.371 -17.300 1.00 98.69 80 GLU A O 1
ATOM 649 N N . SER A 1 81 ? 7.646 1.934 -15.103 1.00 98.62 81 SER A N 1
ATOM 650 C CA . SER A 1 81 ? 9.104 2.060 -15.098 1.00 98.62 81 SER A CA 1
ATOM 651 C C . SER A 1 81 ? 9.772 0.923 -15.871 1.00 98.62 81 SER A C 1
ATOM 653 O O . SER A 1 81 ? 10.626 1.195 -16.713 1.00 98.62 81 SER A O 1
ATOM 655 N N . GLU A 1 82 ? 9.367 -0.328 -15.632 1.00 98.62 82 GLU A N 1
ATOM 656 C CA . GLU A 1 82 ? 9.878 -1.506 -16.350 1.00 98.62 82 GLU A CA 1
ATOM 657 C C . GLU A 1 82 ? 9.640 -1.374 -17.852 1.00 98.62 82 GLU A C 1
ATOM 659 O O . GLU A 1 82 ? 10.586 -1.439 -18.633 1.00 98.62 82 GLU A O 1
ATOM 664 N N . LYS A 1 83 ? 8.405 -1.052 -18.255 1.00 98.50 83 LYS A N 1
ATOM 665 C CA . LYS A 1 83 ? 8.066 -0.787 -19.655 1.00 98.50 83 LYS A CA 1
ATOM 666 C C . LYS A 1 83 ? 8.989 0.274 -20.254 1.00 98.50 83 LYS A C 1
ATOM 668 O O . LYS A 1 83 ? 9.517 0.091 -21.344 1.00 98.50 83 LYS A O 1
ATOM 673 N N . THR A 1 84 ? 9.169 1.402 -19.569 1.00 98.56 84 THR A N 1
ATOM 674 C CA . THR A 1 84 ? 10.016 2.497 -20.071 1.00 98.56 84 THR A CA 1
ATOM 675 C C . THR A 1 84 ? 11.466 2.051 -20.245 1.00 98.56 84 THR A C 1
ATOM 677 O O . THR A 1 84 ? 12.106 2.447 -21.218 1.00 98.56 84 THR A O 1
ATOM 680 N N . GLN A 1 85 ? 11.978 1.227 -19.331 1.00 98.56 85 GLN A N 1
ATOM 681 C CA . GLN A 1 85 ? 13.321 0.670 -19.441 1.00 98.56 85 GLN A CA 1
ATOM 682 C C . GLN A 1 85 ? 13.439 -0.282 -20.637 1.00 98.56 85 GLN A C 1
ATOM 684 O O . GLN A 1 85 ? 14.353 -0.120 -21.437 1.00 98.56 85 GLN A O 1
ATOM 689 N N . GLU A 1 86 ? 12.477 -1.188 -20.829 1.00 98.44 86 GLU A N 1
ATOM 690 C CA . GLU A 1 86 ? 12.460 -2.107 -21.976 1.00 98.44 86 GLU A CA 1
ATOM 691 C C . GLU A 1 86 ? 12.462 -1.368 -23.324 1.00 98.44 86 GLU A C 1
ATOM 693 O O . GLU A 1 86 ? 13.169 -1.773 -24.246 1.00 98.44 86 GLU A O 1
ATOM 698 N N . TYR A 1 87 ? 11.710 -0.266 -23.451 1.00 98.38 87 TYR A N 1
ATOM 699 C CA . TYR A 1 87 ? 11.735 0.553 -24.672 1.00 98.38 87 TYR A CA 1
ATOM 700 C C . TYR A 1 87 ? 13.113 1.170 -24.926 1.00 98.38 87 TYR A C 1
ATOM 702 O O . TYR A 1 87 ? 13.586 1.135 -26.058 1.00 98.38 87 TYR A O 1
ATOM 710 N N . ARG A 1 88 ? 13.771 1.694 -23.885 1.00 98.44 88 ARG A N 1
ATOM 711 C CA . ARG A 1 88 ? 15.122 2.265 -24.013 1.00 98.44 88 ARG A CA 1
ATOM 712 C C . ARG A 1 88 ? 16.143 1.213 -24.428 1.00 98.44 88 ARG A C 1
ATOM 714 O O . ARG A 1 88 ? 16.971 1.480 -25.292 1.00 98.44 88 ARG A O 1
ATOM 721 N N . ASP A 1 89 ? 16.064 0.025 -23.839 1.00 98.31 89 ASP A N 1
ATOM 722 C CA . ASP A 1 89 ? 16.973 -1.074 -24.162 1.00 98.31 89 ASP A CA 1
ATOM 723 C C . ASP A 1 89 ? 16.768 -1.542 -25.612 1.00 98.31 89 ASP A C 1
ATOM 725 O O . ASP A 1 89 ? 17.736 -1.804 -26.325 1.00 98.31 89 ASP A O 1
ATOM 729 N N . MET A 1 90 ? 15.517 -1.587 -26.082 1.00 98.38 90 MET A N 1
ATOM 730 C CA . MET A 1 90 ? 15.194 -1.903 -27.476 1.00 98.38 90 MET A CA 1
ATOM 731 C C . MET A 1 90 ? 15.746 -0.858 -28.451 1.00 98.38 90 MET A C 1
ATOM 733 O O . MET A 1 90 ? 16.314 -1.232 -29.476 1.00 98.38 90 MET A O 1
ATOM 737 N N . GLU A 1 91 ? 15.591 0.432 -28.143 1.00 98.31 91 GLU A N 1
ATOM 738 C CA . GLU A 1 91 ? 16.134 1.524 -28.960 1.00 98.31 91 GLU A CA 1
ATOM 739 C C . GLU A 1 91 ? 17.662 1.440 -29.052 1.00 98.31 91 GLU A C 1
ATOM 741 O O . GLU A 1 91 ? 18.199 1.463 -30.159 1.00 98.31 91 GLU A O 1
ATOM 746 N N . ALA A 1 92 ? 18.345 1.236 -27.922 1.00 98.25 92 ALA A N 1
ATOM 747 C CA . ALA A 1 92 ? 19.797 1.080 -27.885 1.00 98.25 92 ALA A CA 1
ATOM 748 C C . ALA A 1 92 ? 20.268 -0.131 -28.709 1.00 98.25 92 ALA A C 1
ATOM 750 O O . ALA A 1 92 ? 21.159 -0.010 -29.545 1.00 98.25 92 ALA A O 1
ATOM 751 N N . MET A 1 93 ? 19.621 -1.294 -28.557 1.00 98.00 93 MET A N 1
ATOM 752 C CA . MET A 1 93 ? 19.959 -2.475 -29.360 1.00 98.00 93 MET A CA 1
ATOM 753 C C . MET A 1 93 ? 19.694 -2.270 -30.854 1.00 98.00 93 MET A C 1
ATOM 755 O O . MET A 1 93 ? 20.390 -2.849 -31.691 1.00 98.00 93 MET A O 1
ATOM 759 N N . GLN A 1 94 ? 18.665 -1.503 -31.215 1.00 98.06 94 GLN A N 1
ATOM 760 C CA . GLN A 1 94 ? 18.366 -1.202 -32.611 1.00 98.06 94 GLN A CA 1
ATOM 761 C C . GLN A 1 94 ? 19.430 -0.278 -33.214 1.00 98.06 94 GLN A C 1
ATOM 763 O O . GLN A 1 94 ? 19.839 -0.499 -34.354 1.00 98.06 94 GLN A O 1
ATOM 768 N N . GLU A 1 95 ? 19.889 0.717 -32.454 1.00 98.00 95 GLU A N 1
ATOM 769 C CA . GLU A 1 95 ? 20.985 1.612 -32.832 1.00 98.00 95 GLU A CA 1
ATOM 770 C C . GLU A 1 95 ? 22.295 0.831 -33.014 1.00 98.00 95 GLU A C 1
ATOM 772 O O . GLU A 1 95 ? 22.898 0.902 -34.085 1.00 98.00 95 GLU A O 1
ATOM 777 N N . ASP A 1 96 ? 22.655 -0.027 -32.055 1.00 97.69 96 ASP A N 1
ATOM 778 C CA . ASP A 1 96 ? 23.832 -0.901 -32.143 1.00 97.69 96 ASP A CA 1
ATOM 779 C C . ASP A 1 96 ? 23.769 -1.833 -33.365 1.00 97.69 96 ASP A C 1
ATOM 781 O O . ASP A 1 96 ? 24.751 -2.004 -34.091 1.00 97.69 96 ASP A O 1
ATOM 785 N N . ASN A 1 97 ? 22.603 -2.431 -33.641 1.00 97.44 97 ASN A N 1
ATOM 786 C CA . ASN A 1 97 ? 22.417 -3.275 -34.824 1.00 97.44 97 ASN A CA 1
ATOM 787 C C . ASN A 1 97 ? 22.578 -2.498 -36.132 1.00 97.44 97 ASN A C 1
ATOM 789 O O . ASN A 1 97 ? 23.123 -3.039 -37.096 1.00 97.44 97 ASN A O 1
ATOM 793 N N . ASN A 1 98 ? 22.085 -1.261 -36.189 1.00 97.50 98 ASN A N 1
ATOM 794 C CA . ASN A 1 98 ? 22.238 -0.417 -37.368 1.00 97.50 98 ASN A CA 1
ATOM 795 C C . ASN A 1 98 ? 23.713 -0.050 -37.575 1.00 97.50 98 ASN A C 1
ATOM 797 O O . ASN A 1 98 ? 24.221 -0.235 -38.678 1.00 97.50 98 ASN A O 1
ATOM 801 N N . HIS A 1 99 ? 24.420 0.344 -36.512 1.00 96.81 99 HIS A N 1
ATOM 802 C CA . HIS A 1 99 ? 25.857 0.620 -36.567 1.00 96.81 99 HIS A CA 1
ATOM 803 C C . HIS A 1 99 ? 26.666 -0.584 -37.051 1.00 96.81 99 HIS A C 1
ATOM 805 O O . HIS A 1 99 ? 27.459 -0.458 -37.981 1.00 96.81 99 HIS A O 1
ATOM 811 N N . MET A 1 100 ? 26.424 -1.776 -36.497 1.00 95.81 100 MET A N 1
ATOM 812 C CA . MET A 1 100 ? 27.112 -2.991 -36.950 1.00 95.81 100 MET A CA 1
ATOM 813 C C . MET A 1 100 ? 26.836 -3.302 -38.428 1.00 95.81 100 MET A C 1
ATOM 815 O O . MET A 1 100 ? 27.724 -3.774 -39.136 1.00 95.81 100 MET A O 1
ATOM 819 N N . ARG A 1 101 ? 25.615 -3.050 -38.917 1.00 95.38 101 ARG A N 1
ATOM 820 C CA . ARG A 1 101 ? 25.280 -3.231 -40.338 1.00 95.38 101 ARG A CA 1
ATOM 821 C C . ARG A 1 101 ? 26.051 -2.264 -41.228 1.00 95.38 101 ARG A C 1
ATOM 823 O O . ARG A 1 101 ? 26.604 -2.708 -42.228 1.00 95.38 101 ARG A O 1
ATOM 830 N N . GLU A 1 102 ? 26.122 -0.992 -40.849 1.00 95.75 102 GLU A N 1
ATOM 831 C CA . GLU A 1 102 ? 26.899 0.022 -41.569 1.00 95.75 102 GLU A CA 1
ATOM 832 C C . GLU A 1 102 ? 28.395 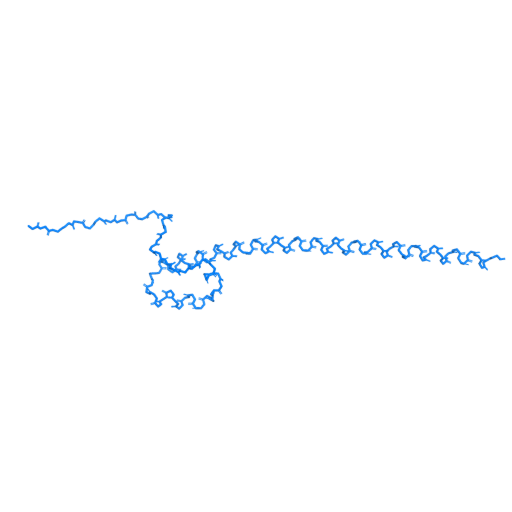-0.326 -41.597 1.00 95.75 102 GLU A C 1
ATOM 834 O O . GLU A 1 102 ? 29.033 -0.235 -42.646 1.00 95.75 102 GLU A O 1
ATOM 839 N N . GLU A 1 103 ? 28.955 -0.796 -40.477 1.00 95.00 103 GLU A N 1
ATOM 840 C CA . GLU A 1 103 ? 30.344 -1.263 -40.419 1.00 95.00 103 GLU A CA 1
ATOM 841 C C . GLU A 1 103 ? 30.586 -2.444 -41.370 1.00 95.00 103 GLU A C 1
ATOM 843 O O . GLU A 1 103 ? 31.542 -2.421 -42.148 1.00 95.00 103 GLU A O 1
ATOM 848 N N . ILE A 1 104 ? 29.703 -3.450 -41.366 1.00 94.88 104 ILE A N 1
ATOM 849 C CA . ILE A 1 104 ? 29.792 -4.603 -42.277 1.00 94.88 104 ILE A CA 1
ATOM 850 C C . ILE A 1 104 ? 29.721 -4.150 -43.738 1.00 94.88 104 ILE A C 1
ATOM 852 O O . ILE A 1 104 ? 30.526 -4.603 -44.552 1.00 94.88 104 ILE A O 1
ATOM 856 N N . GLU A 1 105 ? 28.783 -3.264 -44.078 1.00 94.31 105 GLU A N 1
ATOM 857 C CA . GLU A 1 105 ? 28.656 -2.712 -45.430 1.00 94.31 105 GLU A CA 1
ATOM 858 C C . GLU A 1 105 ? 29.920 -1.955 -45.852 1.00 94.31 105 GLU A C 1
ATOM 860 O O . GLU A 1 105 ? 30.374 -2.113 -46.983 1.00 94.31 105 GLU A O 1
ATOM 865 N N . SER A 1 106 ? 30.536 -1.197 -44.941 1.00 93.44 106 SER A N 1
ATOM 866 C CA . SER A 1 106 ? 31.768 -0.452 -45.224 1.00 93.44 106 SER A CA 1
ATOM 867 C C . SER A 1 106 ? 32.988 -1.344 -45.489 1.00 93.44 106 SER A C 1
ATOM 869 O O . SER A 1 106 ? 33.874 -0.948 -46.240 1.00 93.44 106 SER A O 1
ATOM 871 N N . LEU A 1 107 ? 33.031 -2.545 -44.900 1.00 90.56 107 LEU A N 1
ATOM 872 C CA . LEU A 1 107 ? 34.111 -3.526 -45.074 1.00 90.56 107 LEU A CA 1
ATOM 873 C C . LEU A 1 107 ? 33.903 -4.453 -46.281 1.00 90.56 107 LEU A C 1
ATOM 875 O O . LEU A 1 107 ? 34.813 -5.193 -46.655 1.00 90.56 107 LEU A O 1
ATOM 879 N N . ALA A 1 108 ? 32.697 -4.465 -46.853 1.00 79.81 108 ALA A N 1
ATOM 880 C CA . ALA A 1 108 ? 32.334 -5.300 -47.995 1.00 79.81 108 ALA A CA 1
ATOM 881 C C . ALA A 1 108 ? 32.692 -4.671 -49.362 1.00 79.81 108 ALA A C 1
ATOM 883 O O . ALA A 1 108 ? 32.460 -5.309 -50.394 1.00 79.81 108 ALA A O 1
ATOM 884 N N . PHE A 1 109 ? 33.270 -3.463 -49.370 1.00 56.91 109 PHE A N 1
ATOM 885 C CA . PHE A 1 109 ? 33.805 -2.745 -50.536 1.00 56.91 109 PHE A CA 1
ATOM 886 C C . PHE A 1 109 ? 35.300 -2.444 -50.371 1.00 56.91 109 PHE A C 1
ATOM 888 O O . PHE A 1 109 ? 35.967 -2.283 -51.420 1.00 56.91 109 PHE A O 1
#

Organism: Apis cerana (NCBI:txid7461)

pLDDT: mean 85.75, std 19.06, range [37.66, 98.75]

Radius of gyration: 32.56 Å; Cα contacts (8 Å, |Δi|>4): 12; chains: 1; bounding box: 77×18×102 Å

Mean predicted aligned error: 11.06 Å

InterPro domains:
  IPR004826 Basic leucine zipper domain, Maf-type [PF03131] (22-106)
  IPR008917 Transcription factor, Skn-1-like, DNA-binding domain superfamily [SSF47454] (19-77)
  IPR024874 Transcription factor Maf family [PTHR10129] (21-107)

=== Feature glossary ===
The record interleaves many kinds of information about one protein. Here is each kind framed as the question it answers.

Q: What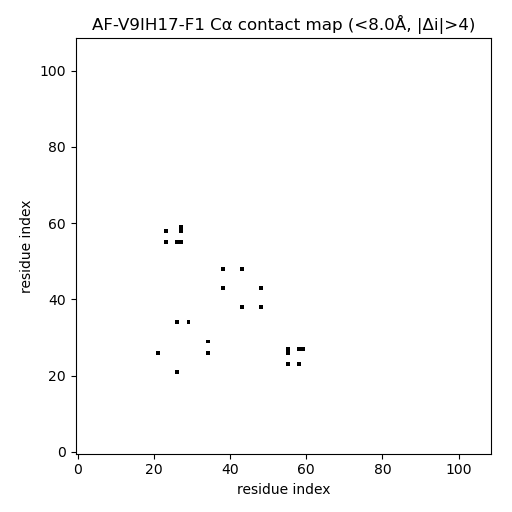 are the backbone torsion angles?
A: φ (phi) and ψ (psi) are the two rotatable backbone dihedrals per residue: φ is the C(i-1)–N–Cα–C torsion, ψ is the N–Cα–C–N(i+1) torsion, both in degrees on (−180°, 180°]. α-helical residues cluster near (−60°, −45°); β-strand residues near (−120°, +130°). A Ramachandran plot is simply a scatter of (φ, ψ) for every residue.

Q: What is the amino-acid chain?
A: This is the polypeptide sequence — one letter per residue, N-terminus first. Length ranges from a few dozen residues for small domains to over a thousand for large multi-domain proteins.

Q: How mobile is each atom in the crystal?
A: For experimental (PDB) structures, the B-factor (temperature factor) quantifies the positional spread of each atom in the crystal — a combination of thermal vibration and static disorder — in units of Å². High B-factors mark flexible loops or poorly resolved regions; low B-factors mark the rigid, well-ordered core.

Q: Are the domains correctly placed relative to each other?
A: Predicted Aligned Error (PAE) is an AlphaFold confidence matrix: entry (i, j) is the expected error in the position of residue j, in ångströms, when the prediction is superimposed on the true structure at residue i. Low PAE within a block of residues means that block is internally rigid and well-predicted; high PAE between two blocks means their relative placement is uncertain even if each block individually is confident.

Q: How confident is the AlphaFold model at each residue?
A: pLDDT is the predicted lDDT-Cα score: AlphaFold's confidence that the local environment of each residue (all inter-atomic distances within 15 Å) is correctly placed. It is a per-residue number between 0 and 100, with higher meaning more reliable.

Q: What family and function is it annotated with?
A: Functional annotations link the protein to curated databases. InterPro entries identify conserved domains and families by matching the sequence against member-database signatures (Pfam, PROSITE, CDD, …). Gene Ontology (GO) terms describe molecular function, biological process, and cellular component in a controlled vocabulary. CATH places the structure in a hierarchical fold classification (Class/Architecture/Topology/Homologous-superfamily). The organism is the source species.

Q: How big and how compact is the whole molecule?
A: Three whole-structure scalars: the radius of gyration (RMS distance of Cα from centroid, in Å), the count of Cα–Cα contacts (pairs closer than 8 Å and separated by more than four residues in sequence — i.e. tertiary, not local, contacts), and the bounding-box dimensions. Together they distinguish compact globular folds from extended fibres or disordered chains.

Q: What known structures does this most resemble?
A: The Foldseek neighbor list gives the closest experimentally determined structures in the PDB, ranked by structural alignment. TM-score near 1 means near-identical fold; near 0.3 means only rough topology match. This is how one finds what a novel AlphaFold prediction most resembles in the solved-structure universe.

Q: Which residues are buried vs exposed?
A: SASA measures how much of the protein is reachable by solvent. It is computed by rolling a water-sized probe over the atomic surface and summing the exposed area (Å²). Per-residue SASA distinguishes core (buried, low SASA) from surface (exposed, high SASA) residues; total SASA is a whole-molecule size measure.

Q: Which residues are in helices, strands, or loops?
A: Eight-state secondary structure (DSSP): H is the canonical α-helix, G the tighter 3₁₀-helix, I the wider π-helix; E/B are β-structure, T and S are turns and bends, and '-' is everything else. DSSP derives these from the pattern of main-chain N–H···O=C hydrogen bonds, not from the sequence.

Q: Where is each backbone atom in 3D?
A: Structure coordinates are given as an mmCIF _atom_site loop: one row per atom with element, residue name, chain id, sequence number, and x/y/z position in Å. Only the four main-chain atoms per residue are included here; side chains are omitted to keep the record compact.

Q: What if only a Cα trace is available?
A: Three-state secondary structure (P-SEA) collapses the eight DSSP classes into helix (a), strand (b), and coil (c). P-SEA assigns these from Cα geometry alone — distances and angles — without requiring backbone oxygens, so it works on any Cα trace.

Q: What do the rendered images show?
A: The six renders are orthographic views along the three Cartesian axes in both directions. Representation (cartoon, sticks, or surface) and color scheme (sequence-rainbow or by-chain) vary across proteins so the training set covers all the common visualization conventions.

Q: What does the local fold look like, residue by residue?
A: Foldseek's 3Di representation compresses backbone geometry into a per-residue letter drawn from a learned twenty-state alphabet. It captures the tertiary interaction pattern around each residue — which residues are packed against it in space, regardless of where they are in sequence.

Q: What do the diagnostic plots show?
A: The contact map is a binary N×N matrix image: pixel (i, j) is dark where Cα_i and Cα_j are within 8 Å and |i−j|>4. Because the |i−j|>4 filter removes local helical contacts, off-diagonal stripes parallel to the main diagonal indicate parallel β-sheets; stripes perpendicular to it indicate antiparallel β-sheets. The Ramachandran plot scatters every residue's (φ, ψ) pair against the sterically allowed regions. The PAE heatmap renders the predicted-aligned-error matrix.